Protein AF-A0A966NV69-F1 (afdb_monomer_lite)

Foldseek 3Di:
DDDCVQVVVVVVCVVVVNPDGDDDDDADLVCVVVVVVVVVVDPDPDDDDDPPCPVVVVVVDPDDD

Sequence (65 aa):
MQSLSPAMHNAVFARLGIDAHYDALDVAPSEFSETIDRLRHSEYVGLSVTMPHKDAAFLECDEVS

pLDDT: mean 94.64, std 6.15, range [54.41, 98.38]

Structure (mmCIF, N/CA/C/O backbone):
data_AF-A0A966NV69-F1
#
_entry.id   AF-A0A966NV69-F1
#
loop_
_atom_site.group_PDB
_atom_site.id
_atom_site.type_symbol
_atom_site.label_atom_id
_atom_site.label_alt_id
_atom_site.label_comp_id
_atom_site.label_asym_id
_atom_site.label_entity_id
_atom_site.label_seq_id
_atom_site.pdbx_PDB_ins_code
_atom_site.Cartn_x
_atom_site.Cartn_y
_atom_site.Cartn_z
_atom_site.occupancy
_atom_site.B_iso_or_equiv
_atom_site.auth_seq_id
_atom_site.auth_comp_id
_atom_site.auth_asym_id
_atom_site.auth_atom_id
_atom_sit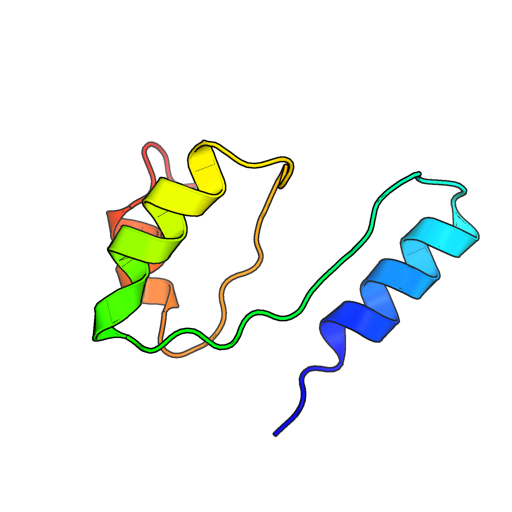e.pdbx_PDB_model_num
ATOM 1 N N . MET A 1 1 ? 3.285 -18.343 -5.483 1.00 54.41 1 MET A N 1
ATOM 2 C CA . MET A 1 1 ? 3.720 -18.399 -4.068 1.00 54.41 1 MET A CA 1
ATOM 3 C C . MET A 1 1 ? 2.879 -17.377 -3.324 1.00 54.41 1 MET A C 1
ATOM 5 O O . MET A 1 1 ? 2.836 -16.247 -3.776 1.00 54.41 1 MET A O 1
ATOM 9 N N . GLN A 1 2 ? 2.121 -17.780 -2.305 1.00 71.81 2 GLN A N 1
ATOM 10 C CA . GLN A 1 2 ? 1.192 -16.890 -1.592 1.00 71.81 2 GLN A CA 1
ATOM 11 C C . GLN A 1 2 ? 1.908 -16.252 -0.393 1.00 71.81 2 GLN A C 1
ATOM 13 O O . GLN A 1 2 ? 2.626 -16.951 0.324 1.00 71.81 2 GLN A O 1
ATOM 18 N N . SER A 1 3 ? 1.746 -14.941 -0.195 1.00 85.19 3 SER A N 1
ATOM 19 C CA . SER A 1 3 ? 2.302 -14.244 0.972 1.00 85.19 3 SER A CA 1
ATOM 20 C C . SER A 1 3 ? 1.560 -14.649 2.249 1.00 85.19 3 SER A C 1
ATOM 22 O O . SER A 1 3 ? 0.345 -14.825 2.235 1.00 85.19 3 SER A O 1
ATOM 24 N N . LEU A 1 4 ? 2.282 -14.741 3.369 1.00 91.56 4 LEU A N 1
ATOM 25 C CA . LEU A 1 4 ? 1.692 -14.937 4.700 1.00 91.56 4 LEU A CA 1
ATOM 26 C C . LEU A 1 4 ? 1.328 -13.613 5.393 1.00 91.56 4 LEU A C 1
ATOM 28 O O . LEU A 1 4 ? 0.684 -13.635 6.444 1.00 91.56 4 LEU A O 1
ATOM 32 N N . SER A 1 5 ? 1.719 -12.465 4.825 1.00 92.81 5 SER A N 1
ATOM 33 C CA . SER A 1 5 ? 1.460 -11.155 5.430 1.00 92.81 5 SER A CA 1
ATOM 34 C C . SER A 1 5 ? -0.030 -10.864 5.658 1.00 92.81 5 SER A C 1
ATOM 36 O O . SER A 1 5 ? -0.332 -10.407 6.762 1.00 92.81 5 SER A O 1
ATOM 38 N N . PRO A 1 6 ? -0.982 -11.197 4.753 1.00 95.69 6 PRO A N 1
ATOM 39 C CA . PRO A 1 6 ? -2.398 -10.924 5.013 1.00 95.69 6 PRO A CA 1
ATOM 40 C C . PRO A 1 6 ? -2.915 -11.670 6.242 1.00 95.69 6 PRO A C 1
ATOM 42 O O . PRO A 1 6 ? -3.534 -11.075 7.118 1.00 95.69 6 PRO A O 1
ATOM 45 N N . ALA A 1 7 ? -2.585 -12.961 6.365 1.00 96.50 7 ALA A N 1
ATOM 46 C CA . ALA A 1 7 ? -2.996 -13.768 7.511 1.00 96.50 7 ALA A CA 1
ATOM 47 C C . ALA A 1 7 ? -2.442 -13.207 8.831 1.00 96.50 7 ALA A C 1
ATOM 49 O O . ALA A 1 7 ? -3.164 -13.123 9.823 1.00 96.50 7 ALA A O 1
ATOM 50 N N . MET A 1 8 ? -1.175 -12.786 8.835 1.00 96.94 8 MET A N 1
ATOM 51 C CA . MET A 1 8 ? -0.531 -12.205 10.011 1.00 96.94 8 MET A CA 1
ATOM 52 C C . MET A 1 8 ? -1.150 -10.855 10.406 1.00 96.94 8 MET A C 1
ATOM 54 O O . MET A 1 8 ? -1.513 -10.674 11.567 1.00 96.94 8 MET A O 1
ATOM 58 N N . HIS A 1 9 ? -1.288 -9.915 9.466 1.00 97.56 9 HIS A N 1
ATOM 59 C CA . HIS A 1 9 ? -1.817 -8.579 9.759 1.00 97.56 9 HIS A CA 1
ATOM 60 C C . HIS A 1 9 ? -3.291 -8.624 10.164 1.00 97.56 9 HIS A C 1
ATOM 62 O O . HIS A 1 9 ? -3.651 -8.031 11.179 1.00 97.56 9 HIS A O 1
ATOM 68 N N . ASN A 1 10 ? -4.117 -9.408 9.466 1.00 98.00 10 ASN A N 1
ATOM 69 C CA . ASN A 1 10 ? -5.533 -9.551 9.809 1.00 98.00 10 ASN A CA 1
ATOM 70 C C . ASN A 1 10 ? -5.729 -10.196 11.189 1.00 98.00 10 ASN A C 1
ATOM 72 O O . ASN A 1 10 ? -6.602 -9.770 11.945 1.00 98.00 10 ASN A O 1
ATOM 76 N N . ALA A 1 11 ? -4.886 -11.163 11.575 1.00 98.06 11 ALA A N 1
ATOM 77 C CA . ALA A 1 11 ? -4.917 -11.724 12.926 1.00 98.06 11 ALA A CA 1
ATOM 78 C C . ALA A 1 11 ? -4.587 -10.673 14.002 1.00 98.06 11 ALA A C 1
ATOM 80 O O . ALA A 1 11 ? -5.213 -10.659 15.063 1.00 98.06 11 ALA A O 1
ATOM 81 N N . VAL A 1 12 ? -3.634 -9.774 13.733 1.00 98.06 12 VAL A N 1
ATOM 82 C CA . VAL A 1 12 ? -3.288 -8.669 14.641 1.00 98.06 12 VAL A CA 1
ATOM 83 C C . VAL A 1 12 ? -4.420 -7.646 14.724 1.00 98.06 12 VAL A C 1
ATOM 85 O O . VAL A 1 12 ? -4.797 -7.271 15.834 1.00 98.06 12 VAL A O 1
ATOM 88 N N . PHE A 1 13 ? -5.001 -7.234 13.594 1.00 98.06 13 PHE A N 1
ATOM 89 C CA . PHE A 1 13 ? -6.130 -6.298 13.572 1.00 98.06 13 PHE A CA 1
ATOM 90 C C . PHE A 1 13 ? -7.313 -6.835 14.375 1.00 98.06 13 PHE A C 1
ATOM 92 O O . PHE A 1 13 ? -7.789 -6.162 15.290 1.00 98.06 13 PHE A O 1
ATOM 99 N N . ALA A 1 14 ? -7.689 -8.096 14.146 1.00 98.19 14 ALA A N 1
ATOM 100 C CA . ALA A 1 14 ? -8.739 -8.760 14.911 1.00 98.19 14 ALA A CA 1
ATOM 101 C C . ALA A 1 14 ? -8.403 -8.850 16.409 1.00 98.19 14 ALA A C 1
ATOM 103 O O . ALA A 1 14 ? -9.256 -8.596 17.258 1.00 98.19 14 ALA A O 1
ATOM 104 N N . ARG A 1 15 ? -7.151 -9.181 16.759 1.00 98.38 15 ARG A N 1
ATOM 105 C CA . ARG A 1 15 ? -6.720 -9.302 18.161 1.00 98.38 15 ARG A CA 1
ATOM 106 C C . ARG A 1 15 ? -6.764 -7.972 18.912 1.00 98.38 15 ARG A C 1
ATOM 108 O O . ARG A 1 15 ? -7.012 -7.987 20.120 1.00 98.38 15 ARG A O 1
ATOM 115 N N . LEU A 1 16 ? -6.490 -6.867 18.222 1.00 98.25 16 LEU A N 1
ATOM 116 C CA . LEU A 1 16 ? -6.437 -5.518 18.786 1.00 98.25 16 LEU A CA 1
ATOM 117 C C . LEU A 1 16 ? -7.751 -4.736 18.629 1.00 98.25 16 LEU A C 1
ATOM 119 O O . LEU A 1 16 ? -7.858 -3.647 19.184 1.00 98.25 16 LEU A O 1
ATOM 123 N N . GLY A 1 17 ? -8.746 -5.278 17.918 1.00 97.88 17 GLY A N 1
ATOM 124 C CA . GLY A 1 17 ? -10.011 -4.588 17.648 1.00 97.88 17 GLY A CA 1
ATOM 125 C C . GLY A 1 17 ? -9.860 -3.400 16.694 1.00 97.88 17 GLY A C 1
ATOM 126 O O . GLY A 1 17 ? -10.591 -2.422 16.818 1.00 97.88 17 GLY A O 1
ATOM 127 N N . ILE A 1 18 ? -8.886 -3.463 15.784 1.00 97.94 18 ILE A N 1
ATOM 128 C CA . ILE A 1 18 ? -8.675 -2.448 14.748 1.00 97.94 18 ILE A CA 1
ATOM 129 C C . ILE A 1 18 ? -9.599 -2.781 13.577 1.00 97.94 18 ILE A C 1
ATOM 131 O O . ILE A 1 18 ? -9.518 -3.880 13.029 1.00 97.94 18 ILE A O 1
ATOM 135 N N . ASP A 1 19 ? -10.451 -1.831 13.192 1.00 97.12 19 ASP A N 1
ATOM 136 C CA . ASP A 1 19 ? -11.330 -1.946 12.024 1.00 97.12 19 ASP A CA 1
ATOM 137 C C . ASP A 1 19 ? -10.538 -1.679 10.737 1.00 97.12 19 ASP A C 1
ATOM 139 O O . ASP A 1 19 ? -10.549 -0.586 10.174 1.00 97.12 19 ASP A O 1
ATOM 143 N N . ALA A 1 20 ? -9.732 -2.664 10.348 1.00 96.44 20 ALA A N 1
ATOM 144 C CA . ALA A 1 20 ? -8.911 -2.628 9.149 1.00 96.44 20 ALA A CA 1
ATOM 145 C C . ALA A 1 20 ? -8.787 -4.026 8.544 1.00 96.44 20 ALA A C 1
ATOM 147 O O . ALA A 1 20 ? -8.863 -5.042 9.241 1.00 96.44 20 ALA A O 1
ATOM 148 N N . HIS A 1 21 ? -8.530 -4.062 7.240 1.00 96.81 21 HIS A N 1
ATOM 149 C CA . HIS A 1 21 ? -8.261 -5.281 6.496 1.00 96.81 21 HIS A CA 1
ATOM 150 C C . HIS A 1 21 ? -6.952 -5.143 5.715 1.00 96.81 21 HIS A C 1
ATOM 152 O O . HIS A 1 21 ? -6.606 -4.064 5.238 1.00 96.81 21 HIS A O 1
ATOM 158 N N . TYR A 1 22 ? -6.205 -6.239 5.624 1.00 97.06 22 TYR A N 1
ATOM 159 C CA . TYR A 1 22 ? -4.978 -6.350 4.853 1.00 97.06 22 TYR A CA 1
ATOM 160 C C . TYR A 1 22 ? -5.199 -7.300 3.677 1.00 97.06 22 TYR A C 1
ATOM 162 O O . TYR A 1 22 ? -5.428 -8.499 3.870 1.00 97.06 22 TYR A O 1
ATOM 170 N N . ASP A 1 23 ? -5.049 -6.770 2.467 1.00 94.81 23 ASP A N 1
ATOM 171 C CA . ASP A 1 23 ? -5.217 -7.490 1.207 1.00 94.81 23 ASP A CA 1
ATOM 172 C C . ASP A 1 23 ? -3.881 -7.759 0.505 1.00 94.81 23 ASP A C 1
ATOM 174 O O . ASP A 1 23 ? -2.903 -7.026 0.662 1.00 94.81 23 ASP A O 1
ATOM 178 N N . ALA A 1 24 ? -3.842 -8.826 -0.295 1.00 94.25 24 ALA A N 1
ATOM 179 C CA . ALA A 1 24 ? -2.750 -9.086 -1.227 1.00 94.25 24 ALA A CA 1
ATOM 180 C C . ALA A 1 24 ? -3.210 -8.766 -2.651 1.00 94.25 24 ALA A C 1
ATOM 182 O O . ALA A 1 24 ? -4.138 -9.392 -3.161 1.00 94.25 24 ALA A O 1
ATOM 183 N N . LEU A 1 25 ? -2.528 -7.817 -3.289 1.00 93.75 25 LEU A N 1
ATOM 184 C CA . LEU A 1 25 ? -2.747 -7.452 -4.685 1.00 93.75 25 LEU A CA 1
ATOM 185 C C . LEU A 1 25 ? -1.604 -8.015 -5.530 1.00 93.75 25 LEU A C 1
ATOM 187 O O . LEU A 1 25 ? -0.435 -7.774 -5.228 1.00 93.75 25 LEU A O 1
ATOM 191 N N . ASP A 1 26 ? -1.949 -8.770 -6.570 1.00 93.56 26 ASP A N 1
ATOM 192 C CA . ASP A 1 26 ? -0.996 -9.200 -7.594 1.00 93.56 26 ASP A CA 1
ATOM 193 C C . ASP A 1 26 ? -0.965 -8.136 -8.694 1.00 93.56 26 ASP A C 1
ATOM 195 O O . ASP A 1 26 ? -2.008 -7.795 -9.253 1.00 93.56 26 ASP A O 1
ATOM 199 N N . VAL A 1 27 ? 0.208 -7.557 -8.941 1.00 95.12 27 VAL A N 1
ATOM 200 C CA . VAL A 1 27 ? 0.382 -6.389 -9.813 1.00 95.12 27 VAL A CA 1
ATOM 201 C C . VAL A 1 27 ? 1.551 -6.669 -10.740 1.00 95.12 27 VAL A C 1
ATOM 203 O O . VAL A 1 27 ? 2.651 -6.972 -10.279 1.00 95.12 27 VAL A O 1
ATOM 206 N N . ALA A 1 28 ? 1.360 -6.566 -12.054 1.00 95.69 28 ALA A N 1
ATOM 207 C CA . ALA A 1 28 ? 2.487 -6.706 -12.966 1.00 95.69 28 ALA A CA 1
ATOM 208 C C . ALA A 1 28 ? 3.426 -5.488 -12.842 1.00 95.69 28 ALA A C 1
ATOM 210 O O . ALA A 1 28 ? 2.962 -4.370 -12.611 1.00 95.69 28 ALA A O 1
ATOM 211 N N . PRO A 1 29 ? 4.752 -5.634 -13.042 1.00 95.44 29 PRO A N 1
ATOM 212 C CA . PRO A 1 29 ? 5.680 -4.500 -12.971 1.00 95.44 29 PRO A CA 1
ATOM 213 C C . PRO A 1 29 ? 5.296 -3.330 -13.886 1.00 95.44 29 PRO A C 1
ATOM 215 O O . PRO A 1 29 ? 5.466 -2.177 -13.507 1.00 95.44 29 PRO A O 1
ATOM 218 N N . SE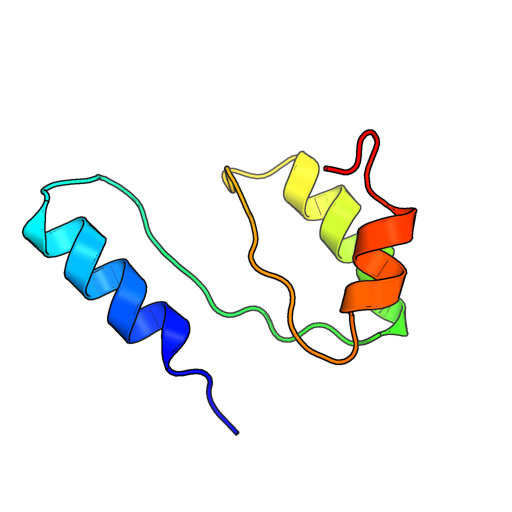R A 1 30 ? 4.732 -3.629 -15.059 1.00 96.56 30 SER A N 1
ATOM 219 C CA . SER A 1 30 ? 4.237 -2.642 -16.026 1.00 96.56 30 SER A CA 1
ATOM 220 C C . SER A 1 30 ? 2.995 -1.875 -15.571 1.00 96.56 30 SER A C 1
ATOM 222 O O . SER A 1 30 ? 2.720 -0.812 -16.110 1.00 96.56 30 SER A O 1
ATOM 224 N N . GLU A 1 31 ? 2.246 -2.405 -14.605 1.00 96.81 31 GLU A N 1
ATOM 225 C CA . GLU A 1 31 ? 0.984 -1.840 -14.107 1.00 96.81 31 GLU A CA 1
ATOM 226 C C . GLU A 1 31 ? 1.167 -1.137 -12.756 1.00 96.81 31 GLU A C 1
ATOM 228 O O . GLU A 1 31 ? 0.208 -0.621 -12.181 1.00 96.81 31 GLU A O 1
ATOM 233 N N . PHE A 1 32 ? 2.391 -1.134 -12.217 1.00 96.62 32 PHE A N 1
ATOM 234 C CA . PHE A 1 32 ? 2.653 -0.689 -10.855 1.00 96.62 32 PHE A CA 1
ATOM 235 C C . PHE A 1 32 ? 2.265 0.776 -10.635 1.00 96.62 32 PHE A C 1
ATOM 237 O O . PHE A 1 32 ? 1.462 1.051 -9.748 1.00 96.62 32 PHE A O 1
ATOM 244 N N . SER A 1 33 ? 2.770 1.701 -11.457 1.00 95.50 33 SER A N 1
ATOM 245 C CA . SER A 1 33 ? 2.485 3.136 -11.303 1.00 95.50 33 SER A CA 1
ATOM 246 C C . SER A 1 33 ? 0.993 3.452 -11.440 1.00 95.50 33 SER A C 1
ATOM 248 O O . SER A 1 33 ? 0.440 4.168 -10.612 1.00 95.50 33 SER A O 1
ATOM 250 N N . GLU A 1 34 ? 0.306 2.853 -12.420 1.00 96.75 34 GLU A N 1
ATOM 251 C CA . GLU A 1 34 ? -1.149 3.010 -12.572 1.00 96.75 34 GLU A CA 1
ATOM 252 C C . GLU A 1 34 ? -1.906 2.461 -11.354 1.00 96.75 34 GLU A C 1
ATOM 254 O O . GLU A 1 34 ? -2.875 3.055 -10.880 1.00 96.75 34 GLU A O 1
ATOM 259 N N . THR A 1 35 ? -1.452 1.333 -10.808 1.00 96.75 35 THR A N 1
ATOM 260 C CA . THR A 1 35 ? -2.050 0.751 -9.606 1.00 96.75 35 THR A CA 1
ATOM 261 C C . THR A 1 35 ? -1.852 1.653 -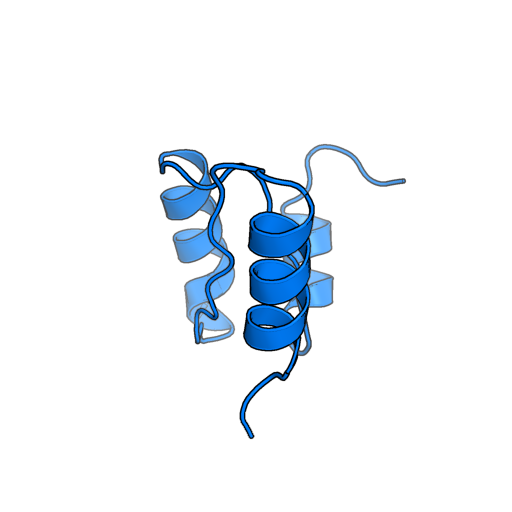8.394 1.00 96.75 35 THR A C 1
ATOM 263 O O . THR A 1 35 ? -2.809 1.873 -7.656 1.00 96.75 35 THR A O 1
ATOM 266 N N . ILE A 1 36 ? -0.657 2.214 -8.194 1.00 96.50 36 ILE A N 1
ATOM 267 C CA . ILE A 1 36 ? -0.398 3.171 -7.111 1.00 96.50 36 ILE A CA 1
ATOM 268 C C . ILE A 1 36 ? -1.292 4.404 -7.254 1.00 96.50 36 ILE A C 1
ATOM 270 O O . ILE A 1 36 ? -1.931 4.787 -6.276 1.00 96.50 36 ILE A O 1
ATOM 274 N N . ASP A 1 37 ? -1.409 4.980 -8.451 1.00 95.88 37 ASP A N 1
ATOM 275 C CA . ASP A 1 37 ? -2.282 6.135 -8.693 1.00 95.88 37 ASP A CA 1
ATOM 276 C C . ASP A 1 37 ? -3.749 5.829 -8.355 1.00 95.88 37 ASP A C 1
ATOM 278 O O . ASP A 1 37 ? -4.402 6.569 -7.616 1.00 95.88 37 ASP A O 1
ATOM 282 N N . ARG A 1 38 ? -4.260 4.668 -8.777 1.00 96.19 38 ARG A N 1
ATOM 283 C CA . ARG A 1 38 ? -5.608 4.214 -8.399 1.00 96.19 38 ARG A CA 1
ATOM 284 C C . ARG A 1 38 ? -5.765 4.044 -6.889 1.00 96.19 38 ARG A C 1
ATOM 286 O O . ARG A 1 38 ? -6.795 4.426 -6.336 1.00 96.19 38 ARG A O 1
ATOM 293 N N . LEU A 1 39 ? -4.764 3.474 -6.218 1.00 95.88 39 LEU A N 1
ATOM 294 C CA . LEU A 1 39 ? -4.810 3.224 -4.777 1.00 95.88 39 LEU A CA 1
ATOM 295 C C . LEU A 1 39 ? -4.757 4.519 -3.957 1.00 95.88 39 LEU A C 1
ATOM 297 O O . LEU A 1 39 ? -5.415 4.586 -2.921 1.00 95.88 39 LEU A O 1
ATOM 301 N N . ARG A 1 40 ? -4.084 5.574 -4.434 1.00 94.38 40 ARG A N 1
ATOM 302 C CA . ARG A 1 40 ? -4.103 6.903 -3.784 1.00 94.38 40 ARG A CA 1
ATOM 303 C C . ARG A 1 40 ? -5.509 7.498 -3.667 1.00 94.38 40 ARG A C 1
ATOM 305 O O . ARG A 1 40 ? -5.754 8.300 -2.772 1.00 94.38 40 ARG A O 1
ATOM 312 N N . HIS A 1 41 ?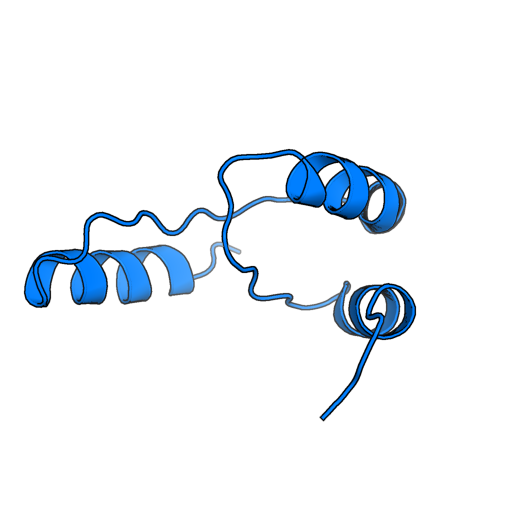 -6.426 7.096 -4.544 1.00 95.75 41 HIS A N 1
ATOM 313 C CA . HIS A 1 41 ? -7.812 7.570 -4.581 1.00 95.75 41 HIS A CA 1
ATOM 314 C C . HIS A 1 41 ? -8.814 6.555 -4.000 1.00 95.75 41 HIS A C 1
ATOM 316 O O . HIS A 1 41 ? -10.019 6.671 -4.225 1.00 95.75 41 HIS A O 1
ATOM 322 N N . SER A 1 42 ? -8.325 5.537 -3.291 1.00 95.06 42 SER A N 1
ATOM 323 C CA . SER A 1 42 ? -9.127 4.448 -2.727 1.00 95.06 42 SER A CA 1
ATOM 324 C C . SER A 1 42 ? -9.217 4.527 -1.197 1.00 95.06 42 SER A C 1
ATOM 326 O O . SER A 1 42 ? -8.721 5.464 -0.583 1.00 95.06 42 SER A O 1
ATOM 328 N N . GLU A 1 43 ? -9.838 3.526 -0.569 1.00 95.38 43 GLU A N 1
ATOM 329 C CA . GLU A 1 43 ? -9.951 3.427 0.895 1.00 95.38 43 GLU A CA 1
ATOM 330 C C . GLU A 1 43 ? -8.677 2.885 1.575 1.00 95.38 43 GLU A C 1
ATOM 332 O O . GLU A 1 43 ? -8.608 2.807 2.802 1.00 95.38 43 GLU A O 1
ATOM 337 N N . TYR A 1 44 ? -7.652 2.507 0.802 1.00 96.31 44 TYR A N 1
ATOM 338 C CA . TYR A 1 44 ? -6.389 2.025 1.356 1.00 96.31 44 TYR A CA 1
ATOM 339 C C . TYR A 1 44 ? -5.624 3.157 2.050 1.00 96.31 44 TYR A C 1
ATOM 341 O O . TYR A 1 44 ? -5.354 4.202 1.467 1.00 96.31 44 TYR A O 1
ATOM 349 N N . VAL A 1 45 ? -5.203 2.910 3.292 1.00 94.88 45 VAL A N 1
ATOM 350 C CA . VAL A 1 45 ? -4.460 3.883 4.118 1.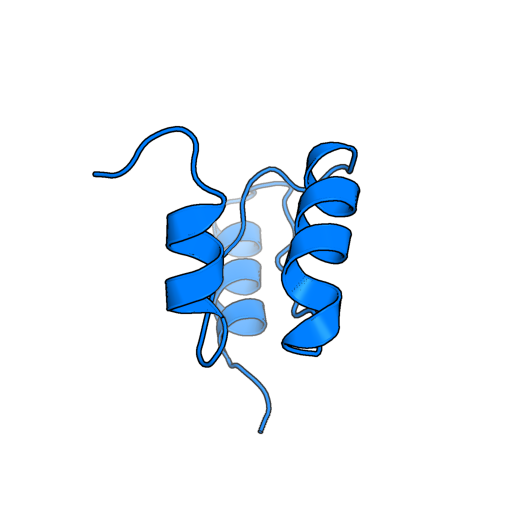00 94.88 45 VAL A CA 1
ATOM 351 C C . VAL A 1 45 ? -2.946 3.650 4.132 1.00 94.88 45 VAL A C 1
ATOM 353 O O . VAL A 1 45 ? -2.195 4.442 4.695 1.00 94.88 45 VAL A O 1
ATOM 356 N N . GLY A 1 46 ? -2.481 2.548 3.544 1.00 94.50 46 GLY A N 1
ATOM 357 C CA . GLY A 1 46 ? -1.071 2.182 3.499 1.00 94.50 46 GLY A CA 1
ATOM 358 C C . GLY A 1 46 ? -0.844 0.869 2.761 1.00 94.50 46 GLY A C 1
ATOM 359 O O . GLY A 1 46 ? -1.754 0.053 2.623 1.00 94.50 46 GLY A O 1
ATOM 360 N N . LEU A 1 47 ? 0.382 0.673 2.280 1.00 95.62 47 LEU A N 1
ATOM 361 C CA . LEU A 1 47 ? 0.765 -0.477 1.464 1.00 95.62 47 LEU A CA 1
ATOM 362 C C . LEU A 1 47 ? 2.100 -1.037 1.949 1.00 95.62 47 LEU A C 1
ATOM 364 O O . LEU A 1 47 ? 3.003 -0.294 2.330 1.00 95.62 47 LEU A O 1
ATOM 368 N N . SER A 1 48 ? 2.254 -2.358 1.892 1.00 95.56 48 SER A N 1
ATOM 369 C CA . SER A 1 48 ? 3.579 -2.981 1.921 1.00 95.56 48 SER A CA 1
ATOM 370 C C . SER A 1 48 ? 3.940 -3.421 0.512 1.00 95.56 48 SER A C 1
ATOM 372 O O . SER A 1 48 ? 3.144 -4.079 -0.153 1.00 95.56 48 SER A O 1
ATOM 374 N N . VAL A 1 49 ? 5.154 -3.099 0.070 1.00 95.31 49 VAL A N 1
ATOM 375 C CA . VAL A 1 49 ? 5.623 -3.436 -1.277 1.00 95.31 49 VAL A CA 1
ATOM 376 C C . VAL A 1 49 ? 6.708 -4.509 -1.207 1.00 95.31 49 VAL A C 1
ATOM 378 O O . VAL A 1 49 ? 7.678 -4.405 -0.451 1.00 95.31 49 VAL A O 1
ATOM 381 N N . THR A 1 50 ? 6.549 -5.563 -2.006 1.00 92.75 50 THR A N 1
ATOM 382 C CA . THR A 1 50 ? 7.506 -6.673 -2.107 1.00 92.75 50 THR A CA 1
ATOM 383 C C . THR A 1 50 ? 8.173 -6.722 -3.482 1.00 92.75 50 THR A C 1
ATOM 385 O O . THR A 1 50 ? 7.857 -5.930 -4.369 1.00 92.75 50 THR A O 1
ATOM 388 N N . MET A 1 51 ? 9.147 -7.619 -3.655 1.00 92.19 51 MET A N 1
ATOM 389 C CA . MET A 1 51 ? 9.784 -7.831 -4.957 1.00 92.19 51 MET A CA 1
ATOM 390 C C . MET A 1 51 ? 8.741 -8.226 -6.013 1.00 92.19 51 MET A C 1
ATOM 392 O O . MET A 1 51 ? 7.873 -9.042 -5.707 1.00 92.19 51 MET A O 1
ATOM 396 N N . PRO A 1 52 ? 8.856 -7.719 -7.252 1.00 94.25 52 PRO A N 1
ATOM 397 C CA . PRO A 1 52 ? 9.943 -6.884 -7.788 1.00 94.25 52 PRO A CA 1
ATOM 398 C C . PRO A 1 52 ? 9.717 -5.360 -7.674 1.00 94.25 52 PRO A C 1
ATOM 400 O O . PRO A 1 52 ? 10.478 -4.591 -8.245 1.00 94.25 52 PRO A O 1
ATOM 403 N N . HIS A 1 53 ? 8.699 -4.893 -6.953 1.00 95.94 53 HIS A N 1
ATOM 404 C CA . HIS A 1 53 ? 8.209 -3.510 -7.058 1.00 95.94 53 HIS A CA 1
ATOM 405 C C . HIS A 1 53 ? 8.906 -2.480 -6.164 1.00 95.94 53 HIS A C 1
ATOM 407 O O . HIS A 1 53 ? 8.540 -1.310 -6.187 1.00 95.94 53 HIS A O 1
ATOM 413 N N . LYS A 1 54 ? 9.884 -2.882 -5.349 1.00 95.56 54 LYS A N 1
ATOM 414 C CA . LYS A 1 54 ? 10.482 -1.991 -4.341 1.00 95.56 54 LYS A CA 1
ATOM 415 C C . LYS A 1 54 ? 11.152 -0.757 -4.949 1.00 95.56 54 LYS A C 1
ATOM 417 O O . LYS A 1 54 ? 10.964 0.337 -4.430 1.00 95.56 54 LYS A O 1
ATOM 422 N N . ASP A 1 55 ? 11.871 -0.932 -6.055 1.00 95.44 55 ASP A N 1
ATOM 423 C CA . ASP A 1 55 ? 12.556 0.178 -6.724 1.00 95.44 55 ASP A CA 1
ATOM 424 C C . ASP A 1 55 ? 11.549 1.151 -7.349 1.00 95.44 55 ASP A C 1
ATOM 426 O O . ASP A 1 55 ? 11.698 2.363 -7.231 1.00 95.44 55 ASP A O 1
ATOM 430 N N . ALA A 1 56 ? 10.478 0.624 -7.951 1.00 95.62 56 ALA A N 1
ATOM 431 C CA . ALA A 1 56 ? 9.401 1.446 -8.494 1.00 95.62 56 ALA A CA 1
ATOM 432 C C . ALA A 1 56 ? 8.659 2.206 -7.382 1.00 95.62 56 ALA A C 1
ATOM 434 O O . ALA A 1 56 ? 8.395 3.392 -7.527 1.00 95.62 56 ALA A O 1
ATOM 435 N N . ALA A 1 57 ? 8.393 1.561 -6.241 1.00 96.56 57 ALA A N 1
ATOM 436 C CA . ALA A 1 57 ? 7.773 2.215 -5.091 1.00 96.56 57 ALA A CA 1
ATOM 437 C C . ALA A 1 57 ? 8.614 3.378 -4.561 1.00 96.56 57 ALA A C 1
ATOM 439 O O . ALA A 1 57 ? 8.061 4.427 -4.260 1.00 96.56 57 ALA A O 1
ATOM 440 N N . PHE A 1 58 ? 9.939 3.216 -4.491 1.00 96.12 58 PHE A N 1
ATOM 441 C CA . PHE A 1 58 ? 10.839 4.289 -4.070 1.00 96.12 58 PHE A CA 1
ATOM 442 C C . PHE A 1 58 ? 10.737 5.523 -4.977 1.00 96.12 58 PHE A C 1
ATOM 444 O O . PHE A 1 58 ? 10.755 6.643 -4.481 1.00 96.12 58 PHE A O 1
ATOM 451 N N . LEU A 1 59 ? 10.601 5.323 -6.292 1.00 95.56 59 LEU A N 1
ATOM 452 C CA . LEU A 1 59 ? 10.467 6.417 -7.260 1.00 95.56 59 LEU A CA 1
ATOM 453 C C . LEU A 1 59 ? 9.101 7.120 -7.204 1.00 95.56 59 LEU A C 1
ATOM 455 O O . LEU A 1 59 ? 9.011 8.282 -7.584 1.00 95.56 59 LEU A O 1
ATOM 459 N N . GLU A 1 60 ? 8.059 6.431 -6.740 1.00 94.81 60 GLU A N 1
ATOM 460 C CA . GLU A 1 60 ? 6.702 6.975 -6.576 1.00 94.81 60 GLU A CA 1
ATOM 461 C C . GLU A 1 60 ? 6.505 7.706 -5.232 1.00 94.81 60 GLU A C 1
ATOM 463 O O . GLU A 1 60 ? 5.466 8.330 -5.008 1.00 94.81 60 GLU A O 1
ATOM 468 N N . CYS A 1 61 ? 7.459 7.610 -4.302 1.00 95.25 61 CYS A N 1
ATOM 469 C CA . CYS A 1 61 ? 7.359 8.251 -2.995 1.00 95.25 61 CYS A CA 1
ATOM 470 C C . CYS A 1 61 ? 7.665 9.753 -3.069 1.00 95.25 61 CYS A C 1
ATOM 472 O O . CYS A 1 61 ? 8.706 10.160 -3.580 1.00 95.25 61 CYS A O 1
ATOM 474 N N . ASP A 1 62 ? 6.803 10.567 -2.457 1.00 96.00 62 ASP A N 1
ATOM 475 C CA . ASP A 1 62 ? 7.039 12.005 -2.282 1.00 96.00 62 ASP A CA 1
ATOM 476 C C . ASP A 1 62 ? 8.163 12.281 -1.259 1.00 96.00 62 ASP A C 1
ATOM 478 O O . ASP A 1 62 ? 8.926 13.238 -1.394 1.00 96.00 62 ASP A O 1
ATOM 482 N N . GLU A 1 63 ? 8.295 11.409 -0.252 1.00 96.69 63 GLU A N 1
ATOM 483 C CA . GLU A 1 63 ? 9.320 11.458 0.795 1.00 96.69 63 GLU A CA 1
ATOM 484 C C . GLU A 1 63 ? 9.844 10.049 1.121 1.00 96.69 63 GLU A C 1
ATOM 486 O O . GLU A 1 63 ? 9.113 9.059 1.031 1.00 96.69 63 GLU A O 1
ATOM 491 N N . VAL A 1 64 ? 11.115 9.953 1.525 1.00 94.75 64 VAL A N 1
ATOM 492 C CA . VAL A 1 64 ? 11.789 8.689 1.869 1.00 94.75 64 VAL A CA 1
ATOM 493 C C . VAL A 1 64 ? 12.551 8.828 3.190 1.00 94.75 64 VAL A C 1
ATOM 495 O O . VAL A 1 64 ? 13.164 9.866 3.444 1.00 94.75 64 VAL A O 1
ATOM 498 N N . SER A 1 65 ? 12.485 7.793 4.035 1.00 92.62 65 SER A N 1
ATOM 499 C CA . SER A 1 65 ? 13.089 7.741 5.380 1.00 92.62 65 SER A CA 1
ATOM 500 C C . SER A 1 65 ? 14.397 6.966 5.428 1.00 92.62 65 SER A C 1
ATOM 502 O O . SER A 1 65 ? 14.417 5.877 4.807 1.00 92.62 65 SER A O 1
#

Secon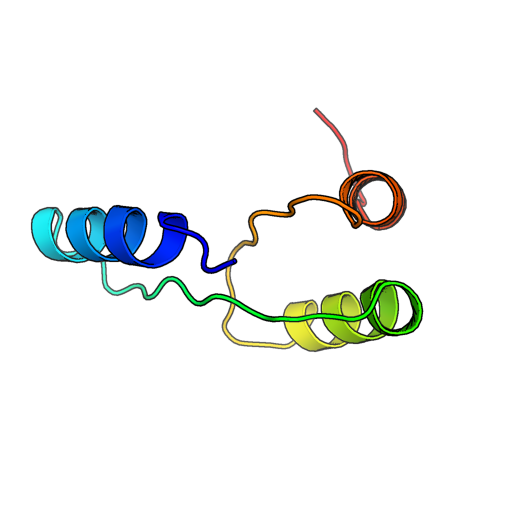dary structure (DSSP, 8-state):
---SHHHHHHHHHHHHT-----------GGGHHHHHHHHHTSS-------TTSHHHHHHH-S---

Radius of gyration: 13.09 Å; chains: 1; bounding box: 24×30×35 Å